Protein AF-W1YHG1-F1 (afdb_monomer_lite)

Sequence (71 aa):
ADIHGADSIMIDIEDSVPITEKDTARLLTAEALKSRKFRAETVVRINHPTQTPYGYDDLDVIVPAKPDMIR

Secondary structure (DSSP, 8-state):
-GGGT-SEEEEE-STTS-GGGHHHHHHHHHHHHHHS--SSEEEEEPPPTTTSSSHHHHHHHHGGG--SEE-

Foldseek 3Di:
DQVVPDQEDEQELPPVHDPVCSVVSLQVQLCCLQPDDGPHQYEYEAYDCPPDPGRVVSCVRVVVSDGNYYD

InterPro domains:
  IPR005000 HpcH/HpaI aldolase/citrate lyase domain [PF03328] (3-71)
  IPR015813 Pyruvate/Phosphoenolpyruvate kinase-like domain superfamily [SSF51621] (4-70)
  IPR040442 Pyruvate kinase-like domain superfamily [G3DSA:3.20.20.60] (1-71)

Structure (mmCIF, N/CA/C/O backbone):
data_AF-W1YHG1-F1
#
_entry.id   AF-W1YHG1-F1
#
loop_
_atom_site.group_PDB
_atom_site.id
_atom_site.type_symbol
_atom_site.label_atom_id
_atom_site.label_alt_id
_atom_site.label_comp_id
_atom_site.label_asym_id
_atom_site.label_entity_id
_atom_site.label_seq_id
_atom_site.pdbx_PDB_ins_code
_atom_site.Cartn_x
_atom_site.Cartn_y
_atom_site.Cartn_z
_atom_site.occupancy
_atom_site.B_iso_or_equiv
_atom_site.auth_seq_id
_atom_site.auth_comp_id
_atom_site.auth_asym_id
_atom_site.auth_atom_id
_atom_site.pdbx_PDB_model_num
ATOM 1 N N . ALA A 1 1 ? -16.715 -6.201 2.991 1.00 59.06 1 ALA A N 1
ATOM 2 C CA . ALA A 1 1 ? -15.928 -6.856 4.057 1.00 59.06 1 ALA A CA 1
ATOM 3 C C . ALA A 1 1 ? -15.999 -6.060 5.360 1.00 59.06 1 ALA A C 1
ATOM 5 O O . ALA A 1 1 ? -16.531 -6.591 6.322 1.00 59.06 1 ALA A O 1
ATOM 6 N N . ASP A 1 2 ? -15.604 -4.779 5.374 1.00 61.38 2 ASP A N 1
ATOM 7 C CA . ASP A 1 2 ? -15.601 -3.935 6.593 1.00 61.38 2 ASP A CA 1
ATOM 8 C C . ASP A 1 2 ? -16.950 -3.855 7.326 1.00 61.38 2 ASP A C 1
ATOM 10 O O . ASP A 1 2 ? -17.045 -3.975 8.542 1.00 61.38 2 ASP A O 1
ATOM 14 N N . ILE A 1 3 ? -18.036 -3.726 6.563 1.00 61.47 3 ILE A N 1
ATOM 15 C CA . ILE A 1 3 ? -19.404 -3.634 7.094 1.00 61.47 3 ILE A CA 1
ATOM 16 C C . ILE A 1 3 ? -20.005 -4.988 7.507 1.00 61.47 3 ILE A C 1
ATOM 18 O O . ILE A 1 3 ? -21.110 -5.026 8.038 1.00 61.47 3 ILE A O 1
ATOM 22 N N . HIS A 1 4 ? -19.305 -6.095 7.244 1.00 67.31 4 HIS A N 1
ATOM 23 C CA . HIS A 1 4 ? -19.780 -7.458 7.506 1.00 67.31 4 HIS A CA 1
ATOM 24 C C . HIS A 1 4 ? -19.090 -8.111 8.713 1.00 67.31 4 HIS A C 1
ATOM 26 O O . HIS A 1 4 ? -19.271 -9.305 8.925 1.00 67.31 4 HIS A O 1
ATOM 32 N N . GLY A 1 5 ? -18.326 -7.343 9.503 1.00 79.25 5 GLY A N 1
ATOM 33 C CA . GLY A 1 5 ? -17.670 -7.840 10.717 1.00 79.25 5 GLY A CA 1
ATOM 34 C C . GLY A 1 5 ? -16.416 -8.675 10.452 1.00 79.25 5 GLY A C 1
ATOM 35 O O . GLY A 1 5 ? -16.170 -9.630 11.176 1.00 79.25 5 GLY A O 1
ATOM 36 N N . ALA A 1 6 ? -15.655 -8.353 9.403 1.00 88.19 6 ALA A N 1
ATOM 37 C CA . ALA A 1 6 ? -14.342 -8.957 9.193 1.00 88.19 6 ALA A CA 1
ATOM 38 C C . ALA A 1 6 ? -13.331 -8.425 10.223 1.00 88.19 6 ALA A C 1
ATOM 40 O O . ALA A 1 6 ? -13.348 -7.231 10.520 1.00 88.19 6 ALA A O 1
ATOM 41 N N . ASP A 1 7 ? -12.440 -9.288 10.716 1.00 90.25 7 ASP A N 1
ATOM 42 C CA . ASP A 1 7 ? -11.348 -8.877 11.612 1.00 90.25 7 ASP A CA 1
ATOM 43 C C . ASP A 1 7 ? -10.274 -8.085 10.855 1.00 90.25 7 ASP A C 1
ATOM 45 O O . ASP A 1 7 ? -9.747 -7.101 11.365 1.00 90.25 7 ASP A O 1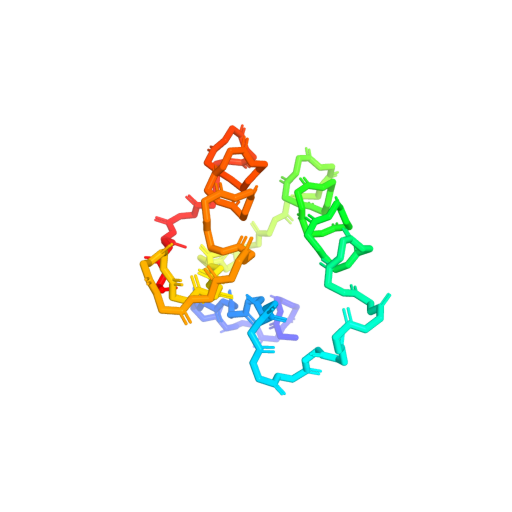
ATOM 49 N N . SER A 1 8 ? -10.009 -8.464 9.600 1.00 92.88 8 SER A N 1
ATOM 50 C CA . SER A 1 8 ? -9.081 -7.765 8.713 1.00 92.88 8 SER A CA 1
ATOM 51 C C . SER A 1 8 ? -9.595 -7.663 7.277 1.00 92.88 8 SER A C 1
ATOM 53 O O . SER A 1 8 ? -10.430 -8.447 6.813 1.00 92.88 8 SER A O 1
ATOM 55 N N . ILE A 1 9 ? -9.087 -6.666 6.558 1.00 94.31 9 ILE A N 1
ATOM 56 C CA . ILE A 1 9 ? -9.310 -6.441 5.134 1.00 94.31 9 ILE A CA 1
ATOM 57 C C . ILE A 1 9 ? -7.954 -6.359 4.460 1.00 94.31 9 ILE A C 1
ATOM 59 O O . ILE A 1 9 ? -7.162 -5.465 4.747 1.00 94.31 9 ILE A O 1
ATOM 63 N N . MET A 1 10 ? -7.726 -7.269 3.519 1.00 96.12 10 MET A N 1
ATOM 64 C CA . MET A 1 10 ? -6.569 -7.216 2.643 1.00 96.12 10 MET A CA 1
ATOM 65 C C . MET A 1 10 ? -6.898 -6.396 1.397 1.00 96.12 10 MET A C 1
ATOM 67 O O . MET A 1 10 ? -7.809 -6.741 0.644 1.00 96.12 10 MET A O 1
ATOM 71 N N . ILE A 1 11 ? -6.153 -5.315 1.191 1.00 97.25 11 ILE A N 1
ATOM 72 C CA . ILE A 1 11 ? -6.149 -4.534 -0.041 1.00 97.25 11 ILE A CA 1
ATOM 73 C C . ILE A 1 11 ? -4.980 -5.040 -0.879 1.00 97.25 11 ILE A C 1
ATOM 75 O O . ILE A 1 11 ? -3.819 -4.908 -0.488 1.00 97.25 11 ILE A O 1
ATOM 79 N N . ASP A 1 12 ? -5.299 -5.660 -2.007 1.00 97.75 12 ASP A N 1
ATOM 80 C CA . ASP A 1 12 ? -4.312 -6.259 -2.894 1.00 97.75 12 ASP A CA 1
ATOM 81 C C . ASP A 1 12 ? -3.944 -5.303 -4.030 1.00 97.75 12 ASP A C 1
ATOM 83 O O . ASP A 1 12 ? -4.799 -4.934 -4.838 1.00 97.75 12 ASP A O 1
ATOM 87 N N . ILE A 1 13 ? -2.670 -4.910 -4.086 1.00 98.06 13 ILE A N 1
ATOM 88 C CA . ILE A 1 13 ? -2.093 -4.153 -5.204 1.00 98.06 13 ILE A CA 1
ATOM 89 C C . ILE A 1 13 ? -1.038 -4.976 -5.969 1.00 98.06 13 ILE A C 1
ATOM 91 O O . ILE A 1 13 ? -0.329 -4.450 -6.837 1.00 98.06 13 ILE A O 1
ATOM 95 N N . GLU A 1 14 ? -0.956 -6.284 -5.689 1.00 97.50 14 GLU A N 1
ATOM 96 C CA . GLU A 1 14 ? -0.074 -7.257 -6.331 1.00 97.50 14 GLU A CA 1
ATOM 97 C C . GLU A 1 14 ? -0.806 -8.010 -7.465 1.00 97.50 14 GLU A C 1
ATOM 99 O O . GLU A 1 14 ? -1.104 -7.430 -8.510 1.00 97.50 14 GLU A O 1
ATOM 104 N N . ASP A 1 15 ? -1.078 -9.302 -7.333 1.00 95.81 15 ASP A N 1
ATOM 105 C CA . ASP A 1 15 ? -1.460 -10.167 -8.454 1.00 95.81 15 ASP A CA 1
ATOM 106 C C . ASP A 1 15 ? -2.882 -9.917 -8.980 1.00 95.81 15 ASP A C 1
ATOM 108 O O . ASP A 1 15 ? -3.153 -10.207 -10.147 1.00 95.81 15 ASP A O 1
ATOM 112 N N . SER A 1 16 ? -3.757 -9.291 -8.186 1.00 96.19 16 SER A N 1
ATOM 113 C CA . SER A 1 16 ? -5.101 -8.894 -8.634 1.00 96.19 16 SER A CA 1
ATOM 114 C C . SER A 1 16 ? -5.144 -7.599 -9.460 1.00 96.19 16 SER A C 1
ATOM 116 O O . SER A 1 16 ? -6.219 -7.217 -9.929 1.00 96.19 16 SER A O 1
ATOM 118 N N . VAL A 1 17 ? -4.013 -6.905 -9.649 1.00 97.62 17 VAL A N 1
ATOM 119 C CA . VAL A 1 17 ? -3.953 -5.611 -10.354 1.00 97.62 17 VAL A CA 1
ATOM 120 C C . VAL A 1 17 ? -3.153 -5.721 -11.659 1.00 97.62 17 VAL A C 1
ATOM 122 O O . VAL A 1 17 ? -1.980 -6.108 -11.625 1.00 97.62 17 VAL A O 1
ATOM 125 N N . PRO A 1 18 ? -3.727 -5.330 -12.819 1.00 97.81 18 PRO A N 1
ATOM 126 C CA . PRO A 1 18 ? -2.995 -5.258 -14.081 1.00 97.81 18 PRO A CA 1
ATOM 127 C C . PRO A 1 18 ? -1.782 -4.331 -13.996 1.00 97.81 18 PRO A C 1
ATOM 129 O O . PRO A 1 18 ? -1.829 -3.296 -13.338 1.00 97.81 18 PRO A O 1
ATOM 132 N N . ILE A 1 19 ? -0.716 -4.645 -14.737 1.00 96.56 19 ILE A N 1
ATOM 133 C CA . ILE A 1 19 ? 0.517 -3.836 -14.766 1.00 96.56 19 ILE A CA 1
ATOM 134 C C . ILE A 1 19 ? 0.232 -2.354 -15.069 1.00 96.56 19 ILE A C 1
ATOM 136 O O . ILE A 1 19 ? 0.823 -1.474 -14.450 1.00 96.56 19 ILE A O 1
ATOM 140 N N . THR A 1 20 ? -0.697 -2.077 -15.986 1.00 97.75 20 THR A N 1
ATOM 141 C CA . THR A 1 20 ? -1.076 -0.715 -16.392 1.00 97.75 20 THR A CA 1
ATOM 142 C C . THR A 1 20 ? -1.796 0.078 -15.303 1.00 97.75 20 THR A C 1
ATOM 144 O O . THR A 1 20 ? -1.842 1.297 -15.386 1.00 97.75 20 THR A O 1
ATOM 147 N N . GLU A 1 21 ? -2.330 -0.597 -14.285 1.00 98.06 21 GLU A N 1
ATOM 148 C CA . GLU A 1 21 ? -3.142 -0.007 -13.214 1.00 98.06 21 GLU A CA 1
ATOM 149 C C . GLU A 1 21 ? -2.397 0.046 -11.872 1.00 98.06 21 GLU A C 1
ATOM 151 O O . GLU A 1 21 ? -2.954 0.495 -10.872 1.00 98.06 21 GLU A O 1
ATOM 156 N N . LYS A 1 22 ? -1.135 -0.406 -11.820 1.00 97.50 22 LYS A N 1
ATOM 157 C CA . LYS A 1 22 ? -0.347 -0.491 -10.578 1.00 97.50 22 LYS A CA 1
ATOM 158 C C . LYS A 1 22 ? -0.253 0.841 -9.850 1.00 97.50 22 LYS A C 1
ATOM 160 O O . LYS A 1 22 ? -0.479 0.905 -8.644 1.00 97.50 22 LYS A O 1
ATOM 165 N N . ASP A 1 23 ? 0.043 1.900 -10.596 1.00 97.94 23 ASP A N 1
ATOM 166 C CA . ASP A 1 23 ? 0.171 3.237 -10.028 1.00 97.94 23 ASP A CA 1
ATOM 167 C C . ASP A 1 23 ? -1.163 3.757 -9.489 1.00 97.94 23 ASP A C 1
ATOM 169 O O . ASP A 1 23 ? -1.262 4.221 -8.353 1.00 97.94 23 ASP A O 1
ATOM 173 N N . THR A 1 24 ? -2.231 3.567 -10.261 1.00 98.25 24 THR A N 1
ATOM 174 C CA . THR A 1 24 ? -3.582 3.938 -9.846 1.00 98.25 24 THR A CA 1
ATOM 175 C C . THR A 1 24 ? -4.014 3.177 -8.593 1.00 98.25 24 THR A C 1
ATOM 177 O O . THR A 1 24 ? -4.492 3.796 -7.643 1.00 98.25 24 THR A O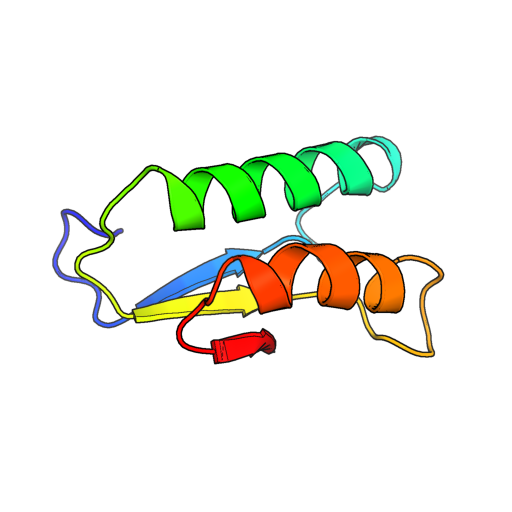 1
ATOM 180 N N . ALA A 1 25 ? -3.796 1.862 -8.533 1.00 98.38 25 ALA A N 1
ATOM 181 C CA . ALA A 1 25 ? -4.138 1.047 -7.371 1.00 98.38 25 ALA A CA 1
ATOM 182 C C . ALA A 1 25 ? -3.376 1.483 -6.111 1.00 98.38 25 ALA A C 1
ATOM 184 O O . ALA A 1 25 ? -3.977 1.604 -5.040 1.00 98.38 25 ALA A O 1
ATOM 185 N N . ARG A 1 26 ? -2.079 1.784 -6.240 1.00 98.38 26 ARG A N 1
ATOM 186 C CA . ARG A 1 26 ? -1.241 2.297 -5.150 1.00 98.38 26 ARG A CA 1
ATOM 187 C C . ARG A 1 26 ? -1.769 3.620 -4.601 1.00 98.38 26 ARG A C 1
ATOM 189 O O . ARG A 1 26 ? -1.996 3.741 -3.395 1.00 98.38 26 ARG A O 1
ATOM 196 N N . LEU A 1 27 ? -2.004 4.596 -5.479 1.00 98.56 27 LEU A N 1
ATOM 197 C CA . LEU A 1 27 ? -2.476 5.926 -5.090 1.00 98.56 27 LEU A CA 1
ATOM 198 C C . LEU A 1 27 ? -3.876 5.870 -4.470 1.00 98.56 27 LEU A C 1
ATOM 200 O O . LEU A 1 27 ? -4.106 6.458 -3.414 1.00 98.56 27 LEU A O 1
ATOM 204 N N . LEU A 1 28 ? -4.800 5.115 -5.071 1.00 98.25 28 LEU A N 1
ATOM 205 C CA . LEU A 1 28 ? -6.152 4.949 -4.536 1.00 98.25 28 LEU A CA 1
ATOM 206 C C . LEU A 1 28 ? -6.155 4.240 -3.183 1.00 98.25 28 LEU A C 1
ATOM 208 O O . LEU A 1 28 ? -6.927 4.621 -2.306 1.00 98.25 28 LEU A O 1
ATOM 212 N N . THR A 1 29 ? -5.286 3.247 -2.990 1.00 98.25 29 THR A N 1
ATOM 213 C CA . THR A 1 29 ? -5.154 2.551 -1.704 1.00 98.25 29 THR A CA 1
ATOM 214 C C . THR A 1 29 ? -4.663 3.505 -0.621 1.00 98.25 29 THR A C 1
ATOM 216 O O . THR A 1 29 ? -5.285 3.596 0.437 1.00 98.25 29 THR A O 1
ATOM 219 N N . ALA A 1 30 ? -3.609 4.280 -0.892 1.00 98.38 30 ALA A N 1
ATOM 220 C CA . ALA A 1 30 ? -3.117 5.278 0.052 1.00 98.38 30 ALA A CA 1
ATOM 221 C C . ALA A 1 30 ? -4.172 6.342 0.384 1.00 98.38 30 ALA A C 1
ATOM 223 O O . ALA A 1 30 ? -4.343 6.693 1.551 1.00 98.38 30 ALA A O 1
ATOM 224 N N . GLU A 1 31 ? -4.909 6.843 -0.609 1.00 98.38 31 GLU A N 1
ATOM 225 C CA . GLU A 1 31 ? -5.983 7.806 -0.359 1.00 98.38 31 GLU A CA 1
ATOM 226 C C . GLU A 1 31 ? -7.155 7.185 0.406 1.00 98.38 31 GLU A C 1
ATOM 228 O O . GLU A 1 31 ? -7.719 7.832 1.290 1.00 98.38 31 GLU A O 1
ATOM 233 N N . ALA A 1 32 ? -7.504 5.923 0.150 1.00 97.38 32 ALA A N 1
ATOM 234 C CA . ALA A 1 32 ? -8.537 5.224 0.907 1.00 97.38 32 ALA A CA 1
ATOM 235 C C . ALA A 1 32 ? -8.154 5.082 2.388 1.00 97.38 32 ALA A C 1
ATOM 237 O O . ALA A 1 32 ? -8.976 5.401 3.247 1.00 97.38 32 ALA A O 1
ATOM 238 N N . LEU A 1 33 ? -6.912 4.679 2.681 1.00 97.19 33 LEU A N 1
ATOM 239 C CA . LEU A 1 33 ? -6.381 4.563 4.047 1.00 97.19 33 LEU A CA 1
ATOM 240 C C . LEU A 1 33 ? -6.377 5.907 4.792 1.00 97.19 33 LEU A C 1
ATOM 242 O O . LEU A 1 33 ? -6.726 5.961 5.968 1.00 97.19 33 LEU A O 1
ATOM 246 N N . LYS A 1 34 ? -6.041 7.009 4.109 1.00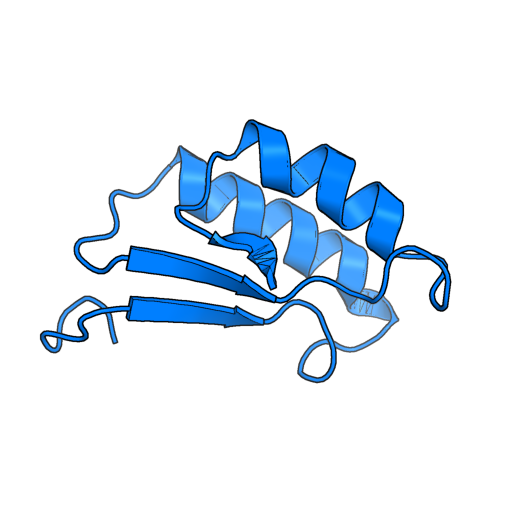 97.06 34 LYS A N 1
ATOM 247 C CA . LYS A 1 34 ? -6.023 8.354 4.715 1.00 97.06 34 LYS A CA 1
ATOM 248 C C . LYS A 1 34 ? -7.418 8.948 4.919 1.00 97.06 34 LYS A C 1
ATOM 250 O O . LYS A 1 34 ? -7.645 9.669 5.888 1.00 97.06 34 LYS A O 1
ATOM 255 N N . SER A 1 35 ? -8.331 8.717 3.975 1.00 96.00 35 SER A N 1
ATOM 256 C CA . SER A 1 35 ? -9.620 9.422 3.912 1.00 96.00 35 SER A CA 1
ATOM 257 C C . SER A 1 35 ? -10.778 8.663 4.552 1.00 96.00 35 SER A C 1
ATOM 259 O O . SER A 1 35 ? -11.809 9.268 4.860 1.00 96.00 35 SER A O 1
ATOM 261 N N . ARG A 1 36 ? -10.643 7.348 4.760 1.00 90.00 36 ARG A N 1
ATOM 262 C CA . ARG A 1 36 ? -11.694 6.511 5.340 1.00 90.00 36 ARG A CA 1
ATOM 263 C C . ARG A 1 36 ? -11.226 5.835 6.613 1.00 90.00 36 ARG A C 1
ATOM 265 O O . ARG A 1 36 ? -10.109 5.352 6.718 1.00 90.00 36 ARG A O 1
ATOM 272 N N . LYS A 1 37 ? -12.146 5.744 7.569 1.00 89.12 37 LYS A N 1
ATOM 273 C CA . LYS A 1 37 ? -11.957 4.932 8.764 1.00 89.12 37 LYS A CA 1
ATOM 274 C C . LYS A 1 37 ? -12.441 3.514 8.487 1.00 89.12 37 LYS A C 1
ATOM 276 O O . LYS A 1 37 ? -13.648 3.303 8.371 1.00 89.12 37 LYS A O 1
ATOM 281 N N . PHE A 1 38 ? -11.506 2.578 8.415 1.00 92.31 38 PHE A N 1
ATOM 282 C CA . PHE A 1 38 ? -11.797 1.149 8.417 1.00 92.31 38 PHE A CA 1
ATOM 283 C C . PHE A 1 38 ? -12.081 0.691 9.849 1.00 92.31 38 PHE A C 1
ATOM 285 O O . PHE A 1 38 ? -11.519 1.229 10.809 1.00 92.31 38 PHE A O 1
ATOM 292 N N . ARG A 1 39 ? -13.026 -0.235 10.012 1.00 91.94 39 ARG A N 1
ATOM 293 C CA . ARG A 1 39 ? -13.330 -0.846 11.314 1.00 91.94 39 ARG A CA 1
ATOM 294 C C . ARG A 1 39 ? -12.477 -2.088 11.550 1.00 91.94 39 ARG A C 1
ATOM 296 O O . ARG A 1 39 ? -12.117 -2.338 12.695 1.00 91.94 39 ARG A O 1
ATOM 303 N N . ALA A 1 40 ? -12.210 -2.837 10.487 1.00 94.06 40 ALA A N 1
ATOM 304 C CA . ALA A 1 40 ? -11.310 -3.981 10.460 1.00 94.06 40 ALA A CA 1
ATOM 305 C C . ALA A 1 40 ? -9.838 -3.547 10.345 1.00 94.06 40 ALA A C 1
ATOM 307 O O . ALA A 1 40 ? -9.557 -2.454 9.846 1.00 94.06 40 ALA A O 1
ATOM 308 N N . GLU A 1 41 ? -8.913 -4.429 10.730 1.00 95.50 41 GLU A N 1
ATOM 309 C CA . GLU A 1 41 ? -7.477 -4.235 10.508 1.00 95.50 41 GLU A CA 1
ATOM 310 C C . GLU A 1 41 ? -7.166 -4.167 9.008 1.00 95.50 41 GLU A C 1
ATOM 312 O O . GLU A 1 41 ? -7.585 -5.010 8.211 1.00 95.50 41 GLU A O 1
ATOM 317 N N . THR A 1 42 ? -6.416 -3.153 8.607 1.00 96.94 42 THR A N 1
ATOM 318 C CA . THR A 1 42 ? -6.035 -2.908 7.220 1.00 96.94 42 THR A CA 1
ATOM 319 C C . THR A 1 42 ? -4.704 -3.573 6.901 1.00 96.94 42 THR A C 1
ATOM 321 O O . THR A 1 42 ? -3.657 -3.236 7.451 1.00 96.94 42 THR A O 1
ATOM 324 N N . VAL A 1 43 ? -4.732 -4.515 5.963 1.00 98.12 43 VAL A N 1
ATOM 325 C CA . VAL A 1 43 ? -3.536 -5.185 5.451 1.00 98.12 43 VAL A CA 1
ATOM 326 C C . VAL A 1 43 ? -3.353 -4.781 3.998 1.00 98.12 43 VAL A C 1
ATOM 328 O O . VAL A 1 43 ? -4.272 -4.951 3.203 1.00 98.12 43 VAL A O 1
ATOM 331 N N . VAL A 1 44 ? -2.183 -4.276 3.618 1.00 98.31 44 VAL A N 1
ATOM 332 C CA . VAL A 1 44 ? -1.872 -3.999 2.208 1.00 98.31 44 VAL A CA 1
ATOM 333 C C . VAL A 1 44 ? -0.872 -5.026 1.708 1.00 98.31 44 VAL A C 1
ATOM 335 O O . VAL A 1 44 ? 0.212 -5.156 2.273 1.00 98.31 44 VAL A O 1
ATOM 338 N N . ARG A 1 45 ? -1.241 -5.755 0.652 1.00 98.50 45 ARG A N 1
ATOM 339 C CA . ARG A 1 45 ? -0.339 -6.671 -0.049 1.00 98.50 45 ARG A CA 1
ATOM 340 C C . ARG A 1 45 ? 0.351 -5.907 -1.171 1.00 98.50 45 ARG A C 1
ATOM 342 O O . ARG A 1 45 ? -0.304 -5.534 -2.146 1.00 98.50 45 ARG A O 1
ATOM 349 N N . ILE A 1 46 ? 1.641 -5.643 -0.994 1.00 98.44 46 ILE A N 1
ATOM 350 C CA . ILE A 1 46 ? 2.449 -4.895 -1.963 1.00 98.44 46 ILE A CA 1
ATOM 351 C C . ILE A 1 46 ? 3.118 -5.839 -2.959 1.00 98.44 46 ILE A C 1
ATOM 353 O O . ILE A 1 46 ? 3.162 -7.052 -2.768 1.00 98.44 46 ILE A O 1
ATOM 357 N N . ASN A 1 47 ? 3.674 -5.279 -4.030 1.00 98.44 47 ASN A N 1
ATOM 358 C CA . ASN A 1 47 ? 4.534 -6.045 -4.919 1.00 98.44 47 ASN A CA 1
ATOM 359 C C . ASN A 1 47 ? 5.881 -6.320 -4.238 1.00 98.44 47 ASN A C 1
ATOM 361 O O . ASN A 1 47 ? 6.379 -5.516 -3.448 1.00 98.44 47 ASN A O 1
ATOM 365 N N . HIS A 1 48 ? 6.516 -7.441 -4.586 1.00 97.62 48 HIS A N 1
ATOM 366 C CA . HIS A 1 48 ? 7.799 -7.806 -3.989 1.00 97.62 48 HIS A CA 1
ATOM 367 C C . HIS A 1 48 ? 8.860 -6.691 -4.183 1.00 97.62 48 HIS A C 1
ATOM 369 O O . HIS A 1 48 ? 9.167 -6.362 -5.339 1.00 97.62 48 HIS A O 1
ATOM 375 N N . PRO A 1 49 ? 9.493 -6.167 -3.105 1.00 95.00 49 PRO A N 1
ATOM 376 C CA . PRO A 1 49 ? 10.370 -4.988 -3.168 1.00 95.00 49 PRO A CA 1
ATOM 377 C C . PRO A 1 49 ? 11.553 -5.122 -4.129 1.00 95.00 49 PRO A C 1
ATOM 379 O O . PRO A 1 49 ? 11.862 -4.197 -4.865 1.00 95.00 49 PRO A O 1
ATOM 382 N N . THR A 1 50 ? 12.202 -6.289 -4.154 1.00 95.56 50 THR A N 1
ATOM 383 C CA . THR A 1 50 ? 13.417 -6.513 -4.962 1.00 95.56 50 THR A CA 1
ATOM 384 C C . THR A 1 50 ? 13.212 -7.338 -6.234 1.00 95.56 50 THR A C 1
ATOM 386 O O . THR A 1 50 ? 14.144 -7.460 -7.024 1.00 95.56 50 THR A O 1
ATOM 389 N N . GLN A 1 51 ? 12.031 -7.932 -6.439 1.00 96.75 51 GLN A N 1
ATOM 390 C CA . GLN A 1 51 ? 11.758 -8.797 -7.601 1.00 96.75 51 GLN A CA 1
ATOM 391 C C . GLN A 1 51 ? 10.887 -8.104 -8.651 1.00 96.75 51 GLN A C 1
ATOM 393 O O . GLN A 1 51 ? 10.777 -8.585 -9.776 1.00 96.75 51 GLN A O 1
ATOM 398 N N . THR A 1 52 ? 10.274 -6.974 -8.297 1.00 95.75 52 THR A N 1
ATOM 399 C CA . THR A 1 52 ? 9.436 -6.183 -9.196 1.00 95.75 52 THR A CA 1
ATOM 400 C C . THR A 1 52 ? 9.921 -4.737 -9.207 1.00 95.75 52 TH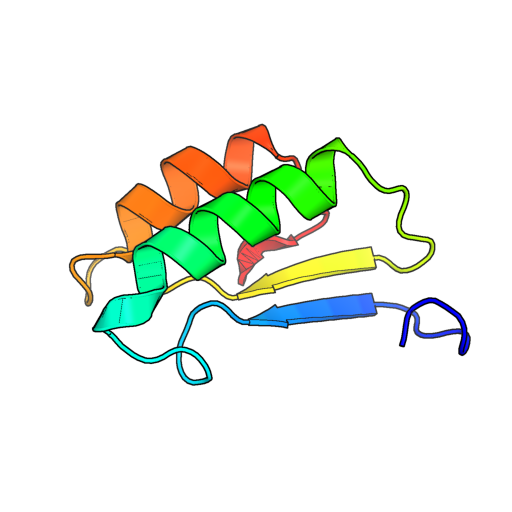R A C 1
ATOM 402 O O . THR A 1 52 ? 10.464 -4.274 -8.204 1.00 95.75 52 THR A O 1
ATOM 405 N N . PRO A 1 53 ? 9.692 -3.986 -10.296 1.00 96.62 53 PRO A N 1
ATOM 406 C CA . PRO A 1 53 ? 10.000 -2.560 -10.325 1.00 96.62 53 PRO A CA 1
ATOM 407 C C . PRO A 1 53 ? 9.014 -1.710 -9.502 1.00 96.62 53 PRO A C 1
ATOM 409 O O . PRO A 1 53 ? 9.180 -0.502 -9.456 1.00 96.62 53 PRO A O 1
ATOM 412 N N . TYR A 1 54 ? 7.986 -2.308 -8.884 1.00 97.69 54 TYR A N 1
ATOM 413 C CA . TYR A 1 54 ? 6.884 -1.583 -8.238 1.00 97.69 54 TYR A CA 1
ATOM 414 C C . TYR A 1 54 ? 6.967 -1.569 -6.709 1.00 97.69 54 TYR A C 1
ATOM 416 O O . TYR A 1 54 ? 6.403 -0.680 -6.082 1.00 97.69 54 TYR A O 1
ATOM 424 N N . GLY A 1 55 ? 7.634 -2.552 -6.096 1.00 97.31 55 GLY A N 1
ATOM 425 C CA . GLY A 1 55 ? 7.527 -2.775 -4.651 1.00 97.31 55 GLY A CA 1
ATOM 426 C C . GLY A 1 55 ? 8.145 -1.675 -3.779 1.00 97.31 55 GLY A C 1
ATOM 427 O O . GLY A 1 55 ? 7.634 -1.406 -2.696 1.00 97.31 55 GLY A O 1
ATOM 428 N N . TYR A 1 56 ? 9.205 -1.000 -4.237 1.00 98.31 56 TYR A N 1
ATOM 429 C CA . TYR A 1 56 ? 9.743 0.165 -3.518 1.00 98.31 56 TYR A CA 1
ATOM 430 C C . TYR A 1 56 ? 8.805 1.373 -3.600 1.00 98.31 56 TYR A C 1
ATOM 432 O O . TYR A 1 56 ? 8.520 1.980 -2.571 1.00 98.31 56 TYR A O 1
ATOM 440 N N . ASP A 1 57 ? 8.241 1.647 -4.777 1.00 98.25 57 ASP A N 1
ATOM 441 C CA . ASP A 1 57 ? 7.244 2.709 -4.945 1.00 98.25 57 ASP A CA 1
ATOM 442 C C . ASP A 1 57 ? 5.991 2.433 -4.095 1.00 98.25 57 ASP A C 1
ATOM 444 O O . ASP A 1 57 ? 5.409 3.348 -3.511 1.00 98.25 57 ASP A O 1
ATOM 448 N N . ASP A 1 58 ? 5.581 1.162 -3.985 1.00 98.44 58 ASP A N 1
ATOM 449 C CA . ASP A 1 58 ? 4.498 0.754 -3.090 1.00 98.44 58 ASP A CA 1
ATOM 450 C C . ASP A 1 58 ? 4.821 1.122 -1.638 1.00 98.44 58 ASP A C 1
ATOM 452 O O . ASP A 1 58 ? 3.985 1.721 -0.967 1.00 98.44 58 ASP A O 1
ATOM 456 N N . LEU A 1 59 ? 6.030 0.823 -1.150 1.00 98.31 59 LEU A N 1
ATOM 457 C CA . LEU A 1 59 ? 6.445 1.177 0.211 1.00 98.31 59 LEU A CA 1
ATOM 458 C C . LEU A 1 59 ? 6.443 2.693 0.438 1.00 98.31 59 LEU A C 1
ATOM 460 O O . LEU A 1 59 ? 5.893 3.150 1.443 1.00 98.31 59 LEU A O 1
ATOM 464 N N . ASP A 1 60 ? 6.991 3.465 -0.500 1.00 98.38 60 ASP A N 1
ATOM 465 C CA . ASP A 1 60 ? 7.094 4.925 -0.395 1.00 98.38 60 ASP A CA 1
ATOM 466 C C . ASP A 1 60 ? 5.722 5.607 -0.303 1.00 98.38 60 ASP A C 1
ATOM 468 O O . ASP A 1 60 ? 5.576 6.637 0.359 1.00 98.38 60 ASP A O 1
ATOM 472 N N . VAL A 1 61 ? 4.692 5.023 -0.922 1.00 98.44 61 VAL A N 1
ATOM 473 C CA . VAL A 1 61 ? 3.330 5.578 -0.922 1.00 98.44 61 VAL A CA 1
ATOM 474 C C . VAL A 1 61 ? 2.451 4.994 0.188 1.00 98.44 61 VAL A C 1
ATOM 476 O O . VAL A 1 61 ? 1.668 5.726 0.803 1.00 98.44 61 VAL A O 1
ATOM 479 N N . ILE A 1 62 ? 2.565 3.694 0.469 1.00 98.50 62 ILE A N 1
ATOM 480 C CA . ILE A 1 62 ? 1.690 2.985 1.410 1.00 98.50 62 ILE A CA 1
ATOM 481 C C . ILE A 1 62 ? 2.132 3.181 2.863 1.00 98.50 62 ILE A C 1
ATOM 483 O O . ILE A 1 62 ? 1.275 3.393 3.721 1.00 98.50 62 ILE A O 1
ATOM 487 N N . VAL A 1 63 ? 3.435 3.183 3.173 1.00 98.12 63 VAL A N 1
ATOM 488 C CA . VAL A 1 63 ? 3.913 3.353 4.562 1.00 98.12 63 VAL A CA 1
ATOM 489 C C . VAL A 1 63 ? 3.427 4.676 5.179 1.00 98.12 63 VAL A C 1
ATOM 491 O O . VAL A 1 63 ? 2.884 4.645 6.289 1.00 98.12 63 VAL A O 1
ATOM 494 N N . PRO A 1 64 ? 3.508 5.837 4.494 1.00 98.31 64 PRO A N 1
ATOM 495 C CA . PRO A 1 64 ? 2.963 7.089 5.023 1.00 98.31 64 PRO A CA 1
ATOM 496 C C . PRO A 1 64 ? 1.441 7.081 5.215 1.00 98.31 64 PRO A C 1
ATOM 498 O O . PRO A 1 64 ? 0.927 7.867 6.013 1.00 98.31 64 PRO A O 1
ATOM 501 N N . ALA A 1 65 ? 0.720 6.210 4.500 1.00 97.88 65 ALA A N 1
ATOM 502 C CA . ALA A 1 65 ? -0.725 6.040 4.634 1.00 97.88 65 ALA A CA 1
ATOM 503 C C . ALA A 1 65 ? -1.130 5.197 5.860 1.00 97.88 65 ALA A C 1
ATOM 505 O O . ALA A 1 65 ? -2.315 5.143 6.176 1.00 97.88 65 ALA A O 1
ATOM 506 N N . LYS A 1 66 ? -0.156 4.618 6.583 1.00 97.44 66 LYS A N 1
ATOM 507 C CA . LYS A 1 66 ? -0.321 3.915 7.869 1.00 97.44 66 LYS A CA 1
ATOM 508 C C . LYS A 1 66 ? -1.357 2.776 7.847 1.00 97.44 66 LYS A C 1
ATOM 510 O O . LYS A 1 66 ? -2.298 2.821 8.641 1.00 97.44 66 LYS A O 1
ATOM 515 N N . PRO A 1 67 ? -1.203 1.754 6.984 1.00 97.69 67 PRO A N 1
ATOM 516 C CA . PRO A 1 67 ? -1.945 0.513 7.177 1.00 97.69 67 PRO A CA 1
ATOM 517 C C . PRO A 1 67 ? -1.528 -0.159 8.493 1.00 97.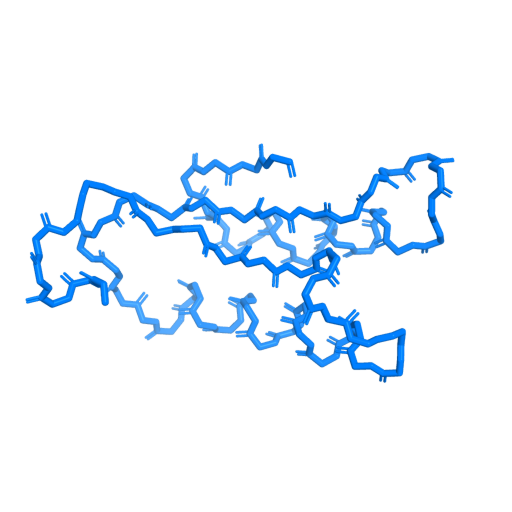69 67 PRO A C 1
ATOM 519 O O . PRO A 1 67 ? -0.429 0.085 8.999 1.00 97.69 67 PRO A O 1
ATOM 522 N N . ASP A 1 68 ? -2.370 -1.045 9.016 1.00 97.94 68 ASP A N 1
ATOM 523 C CA . ASP A 1 68 ? -2.045 -1.825 10.216 1.00 97.94 68 ASP A CA 1
ATOM 524 C C . ASP A 1 68 ? -0.952 -2.870 9.928 1.00 97.94 68 ASP A C 1
ATOM 526 O O . ASP A 1 6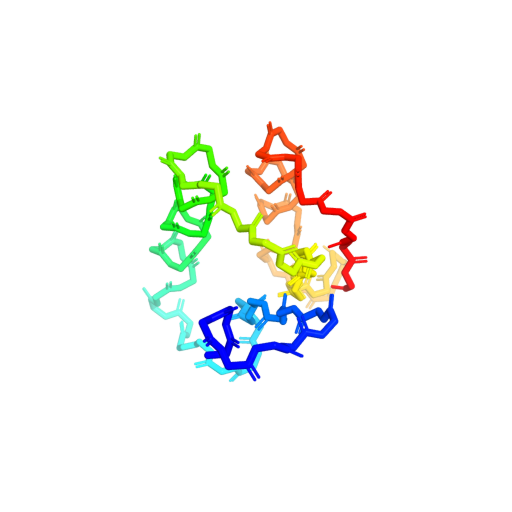8 ? -0.108 -3.147 10.780 1.00 97.94 68 ASP A O 1
ATOM 530 N N . MET A 1 69 ? -0.917 -3.414 8.704 1.00 97.88 69 MET A N 1
ATOM 531 C CA . MET A 1 69 ? 0.113 -4.357 8.264 1.00 97.88 69 MET A CA 1
ATOM 532 C C . MET A 1 69 ? 0.432 -4.226 6.769 1.00 97.88 69 MET A C 1
ATOM 534 O O . MET A 1 69 ? -0.443 -3.968 5.942 1.00 97.88 69 MET A O 1
ATOM 538 N N . ILE A 1 70 ? 1.696 -4.471 6.417 1.00 97.44 70 ILE A N 1
ATOM 539 C CA . ILE A 1 70 ? 2.160 -4.652 5.037 1.00 97.44 70 ILE A CA 1
ATOM 540 C C . ILE A 1 70 ? 2.582 -6.110 4.868 1.00 97.44 70 ILE A C 1
ATOM 542 O O . ILE A 1 70 ? 3.275 -6.656 5.731 1.00 97.44 70 ILE A O 1
ATOM 546 N N . ARG A 1 71 ? 2.142 -6.727 3.773 1.00 94.12 71 ARG A N 1
ATOM 547 C CA . ARG A 1 71 ? 2.475 -8.096 3.377 1.00 94.12 71 ARG A CA 1
ATOM 548 C C . ARG A 1 71 ? 3.222 -8.101 2.053 1.00 94.12 71 ARG A C 1
ATOM 550 O O . ARG A 1 71 ? 2.787 -7.356 1.147 1.00 94.12 71 ARG A O 1
#

pLDDT: mean 94.51, std 8.49, range [59.06, 98.56]

Radius of gyration: 11.77 Å; chains: 1; bounding box: 33×20×28 Å

Organism: NCBI:txid408170